Protein AF-A0A379AEZ0-F1 (afdb_monomer)

Sequence (81 aa):
MTHHRVRKRPKAEQNYRLYPDLAHSQRGVQITLDLPNGNNLKAGQHPLMYQGLEVGTLTKLNLQDGGKVTGELTIDPLLSV

Secondary structure (DSSP, 8-state):
--------PPPTT------SSTGGGT-SEEEEEEES--TT--TTT-EEEETTEEEEEEEEEEEPGGG-EEEEEEE-TTS--

InterPro domains:
  IPR003399 Mce/MlaD [PF02470] (27-76)
  IPR051800 Intermembrane Transport Protein PqiA/PqiB [PTHR30462] (11-77)

Organism: Enterobacter agglomerans (NCBI:txid549)

Structure (mmCIF, N/CA/C/O backbone):
data_AF-A0A379AEZ0-F1
#
_entry.id   AF-A0A379AEZ0-F1
#
loop_
_atom_site.group_PDB
_atom_site.id
_atom_site.type_symbol
_atom_site.label_atom_id
_atom_site.label_alt_id
_atom_site.label_comp_id
_atom_site.label_asym_id
_atom_site.label_entity_id
_atom_site.label_seq_id
_atom_site.pdbx_PDB_ins_code
_atom_site.Cartn_x
_atom_site.Cartn_y
_atom_site.Cartn_z
_atom_site.occupancy
_atom_site.B_iso_or_equiv
_atom_site.auth_seq_id
_atom_site.auth_comp_id
_atom_site.auth_asym_id
_atom_site.auth_atom_id
_atom_site.pdbx_PDB_model_num
ATOM 1 N N . MET A 1 1 ? 0.167 -33.804 -21.443 1.00 44.09 1 MET A N 1
ATOM 2 C CA . MET A 1 1 ? 0.074 -32.487 -22.115 1.00 44.09 1 MET A CA 1
ATOM 3 C C . MET A 1 1 ? 0.841 -31.471 -21.278 1.00 44.09 1 MET A C 1
ATOM 5 O O . MET A 1 1 ? 0.314 -30.968 -20.295 1.00 44.09 1 MET A O 1
ATOM 9 N N . THR A 1 2 ? 2.117 -31.246 -21.590 1.00 48.69 2 THR A N 1
ATOM 10 C CA . THR A 1 2 ? 3.022 -30.424 -20.769 1.00 48.69 2 THR A CA 1
ATOM 11 C C . THR A 1 2 ? 3.091 -29.018 -21.359 1.00 48.69 2 THR A C 1
ATOM 13 O O . THR A 1 2 ? 3.572 -28.841 -22.474 1.00 48.69 2 THR A O 1
ATOM 16 N N . HIS A 1 3 ? 2.585 -28.012 -20.643 1.00 58.03 3 HIS A N 1
ATOM 17 C CA . HIS A 1 3 ? 2.630 -26.620 -21.095 1.00 58.03 3 HIS A CA 1
ATOM 18 C C . HIS A 1 3 ? 4.058 -26.069 -20.952 1.00 58.03 3 HIS A C 1
ATOM 20 O O . HIS A 1 3 ? 4.475 -25.654 -19.871 1.00 58.03 3 HIS A O 1
ATOM 26 N N . HIS A 1 4 ? 4.827 -26.044 -22.042 1.00 54.78 4 HIS A N 1
ATOM 27 C CA . HIS A 1 4 ? 6.079 -25.291 -22.092 1.00 54.78 4 HIS A CA 1
ATOM 28 C C . HIS A 1 4 ? 5.779 -23.789 -22.132 1.00 54.78 4 HIS A C 1
ATOM 30 O O . HIS A 1 4 ? 5.456 -23.215 -23.170 1.00 54.78 4 HIS A O 1
ATOM 36 N N . ARG A 1 5 ? 5.893 -23.127 -20.977 1.00 64.31 5 ARG A N 1
ATOM 37 C CA . ARG A 1 5 ? 5.854 -21.665 -20.88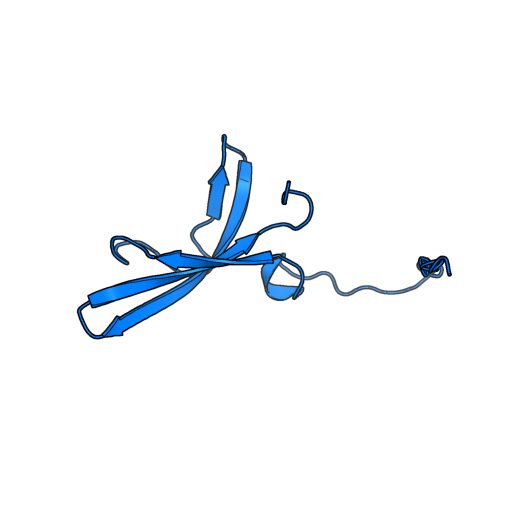1 1.00 64.31 5 ARG A CA 1
ATOM 38 C C . ARG A 1 5 ? 7.15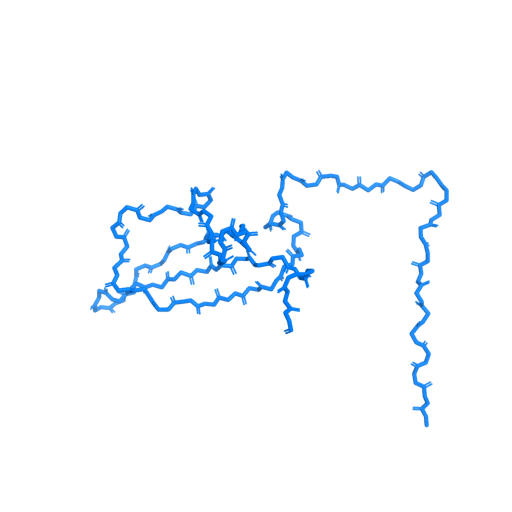0 -21.106 -21.481 1.00 64.31 5 ARG A C 1
ATOM 40 O O . ARG A 1 5 ? 8.191 -21.099 -20.827 1.00 64.31 5 ARG A O 1
ATOM 47 N N . VAL A 1 6 ? 7.104 -20.646 -22.730 1.00 59.06 6 VAL A N 1
ATOM 48 C CA . VAL A 1 6 ? 8.236 -19.944 -23.355 1.00 59.06 6 VAL A CA 1
ATOM 49 C C . VAL A 1 6 ? 8.438 -18.621 -22.614 1.00 59.06 6 VAL A C 1
ATOM 51 O O . VAL A 1 6 ? 7.615 -17.710 -22.705 1.00 59.06 6 VAL A O 1
ATOM 54 N N . ARG A 1 7 ? 9.527 -18.499 -21.848 1.00 60.88 7 ARG A N 1
ATOM 55 C CA . ARG A 1 7 ? 9.910 -17.218 -21.243 1.00 60.88 7 ARG A CA 1
ATOM 56 C C . ARG A 1 7 ? 10.426 -16.302 -22.354 1.00 60.88 7 ARG A C 1
ATOM 58 O O . ARG A 1 7 ? 11.542 -16.482 -22.837 1.00 60.88 7 ARG A O 1
ATOM 65 N N . LYS A 1 8 ? 9.610 -15.336 -22.783 1.00 75.94 8 LYS A N 1
ATOM 66 C CA . LYS A 1 8 ? 10.021 -14.304 -23.744 1.00 75.94 8 LYS A CA 1
ATOM 67 C C . LYS A 1 8 ? 11.136 -13.467 -23.111 1.00 75.94 8 LYS A C 1
ATOM 69 O O . LYS A 1 8 ? 10.910 -12.810 -22.098 1.00 75.94 8 LYS A O 1
ATOM 74 N N . ARG A 1 9 ? 12.341 -13.536 -23.678 1.00 78.19 9 ARG A N 1
ATOM 75 C CA . ARG A 1 9 ? 13.494 -12.759 -23.208 1.00 78.19 9 ARG A CA 1
ATOM 76 C C . ARG A 1 9 ? 13.390 -11.304 -23.693 1.00 78.19 9 ARG A C 1
ATOM 78 O O . ARG A 1 9 ? 12.844 -11.085 -24.779 1.00 78.19 9 ARG A O 1
ATOM 85 N N . PRO A 1 10 ? 13.905 -10.329 -22.923 1.00 79.00 10 PRO A N 1
ATOM 86 C CA . PRO A 1 10 ? 14.147 -8.976 -23.417 1.00 79.00 10 PRO A CA 1
ATOM 87 C C . PRO A 1 10 ? 14.963 -9.007 -24.710 1.00 79.00 10 PRO A C 1
ATOM 89 O O . PRO A 1 10 ? 15.874 -9.830 -24.842 1.00 79.00 10 PRO A O 1
ATOM 92 N N . LYS A 1 11 ? 14.652 -8.119 -25.655 1.00 86.75 11 LYS A N 1
ATOM 93 C CA . LYS A 1 11 ? 15.529 -7.857 -26.805 1.00 86.75 11 LYS A CA 1
ATOM 94 C C . LYS A 1 11 ? 16.549 -6.776 -26.434 1.00 86.75 11 LYS A C 1
ATOM 96 O O . LYS A 1 11 ? 16.284 -5.969 -25.545 1.00 86.75 11 LYS A O 1
ATOM 101 N N . ALA A 1 12 ? 17.699 -6.758 -27.109 1.00 83.31 12 ALA A N 1
ATOM 102 C CA . ALA A 1 12 ? 18.646 -5.650 -26.987 1.00 83.31 12 ALA A CA 1
ATOM 103 C C . ALA A 1 12 ? 17.945 -4.319 -27.327 1.00 83.31 12 ALA A C 1
ATOM 105 O O . ALA A 1 12 ? 17.058 -4.307 -28.180 1.00 83.31 12 ALA A O 1
ATOM 106 N N . GLU A 1 13 ? 18.308 -3.242 -26.621 1.00 87.50 13 GLU A N 1
ATOM 107 C CA . GLU A 1 13 ? 17.759 -1.879 -26.797 1.00 87.50 13 GLU A CA 1
ATOM 108 C C . GLU A 1 13 ? 16.258 -1.723 -26.478 1.00 87.50 13 GLU A C 1
ATOM 110 O O . GLU A 1 13 ? 15.640 -0.697 -26.760 1.00 87.50 13 GLU A O 1
ATOM 115 N N . GLN A 1 14 ? 15.646 -2.726 -25.844 1.00 90.31 14 GLN A N 1
ATOM 116 C CA . GLN A 1 14 ? 14.271 -2.621 -25.378 1.00 90.31 14 GLN A CA 1
ATOM 117 C C . GLN A 1 14 ? 14.177 -1.691 -24.158 1.00 90.31 14 GLN A C 1
ATOM 119 O O . GLN A 1 14 ? 14.737 -1.975 -23.101 1.00 90.31 14 GLN A O 1
ATOM 124 N N . ASN A 1 15 ? 13.405 -0.611 -24.291 1.00 90.88 15 ASN A N 1
ATOM 125 C CA . ASN A 1 15 ? 13.137 0.324 -23.199 1.00 90.88 15 ASN A CA 1
ATOM 126 C C . ASN A 1 15 ? 12.031 -0.197 -22.271 1.00 90.88 15 ASN A C 1
ATOM 128 O O . ASN A 1 15 ? 11.010 -0.723 -22.723 1.00 90.88 15 ASN A O 1
ATOM 132 N N . TYR A 1 16 ? 12.217 0.001 -20.967 1.00 87.06 16 TYR A N 1
ATOM 133 C CA . TYR A 1 16 ? 11.246 -0.341 -19.929 1.00 87.06 16 TYR A CA 1
ATOM 134 C C . TYR A 1 16 ? 10.933 0.890 -19.088 1.00 87.06 16 TYR A C 1
ATOM 136 O O . TYR A 1 16 ? 11.815 1.695 -18.795 1.00 87.06 16 TYR A O 1
ATOM 144 N N . ARG A 1 17 ? 9.669 1.030 -18.6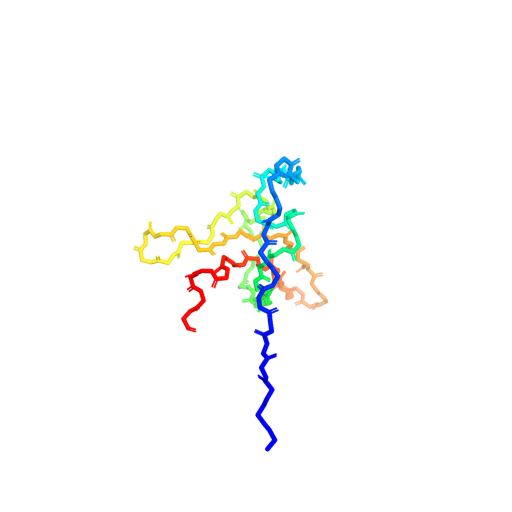78 1.00 87.06 17 ARG A N 1
ATOM 145 C CA . ARG A 1 17 ? 9.271 2.095 -17.759 1.00 87.06 17 ARG A CA 1
ATOM 146 C C . ARG A 1 17 ? 9.842 1.804 -16.372 1.00 87.06 17 ARG A C 1
ATOM 148 O O . ARG A 1 17 ? 9.510 0.777 -15.782 1.00 87.06 17 ARG A O 1
ATOM 155 N N . LEU A 1 18 ? 10.663 2.718 -15.861 1.00 86.00 18 LEU A N 1
ATOM 156 C CA . LEU A 1 18 ? 11.033 2.743 -14.452 1.00 86.00 18 LEU A CA 1
ATOM 157 C C . LEU A 1 18 ? 9.870 3.368 -13.681 1.00 86.00 18 LEU A C 1
ATOM 159 O O . LEU A 1 18 ? 9.541 4.538 -13.873 1.00 86.00 18 LEU A O 1
ATOM 163 N N . TYR A 1 19 ? 9.201 2.554 -12.875 1.00 83.56 19 TYR A N 1
ATOM 164 C CA . TYR A 1 19 ? 8.163 3.039 -11.977 1.00 83.56 19 TYR A CA 1
ATOM 165 C C . TYR A 1 19 ? 8.809 3.584 -10.701 1.00 83.56 19 TYR A C 1
ATOM 167 O O . TYR A 1 19 ? 9.864 3.084 -10.309 1.00 83.56 1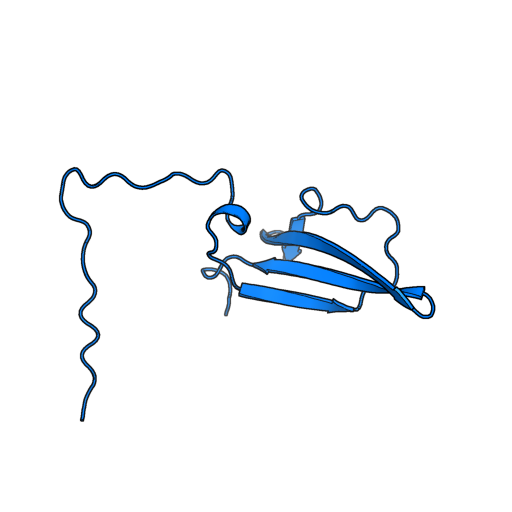9 TYR A O 1
ATOM 175 N N . PRO A 1 20 ? 8.202 4.601 -10.067 1.00 78.38 20 PRO A N 1
ATOM 176 C CA . PRO A 1 20 ? 8.737 5.183 -8.838 1.00 78.38 20 PRO A CA 1
ATOM 177 C C . PRO A 1 20 ? 8.741 4.185 -7.672 1.00 78.38 20 PRO A C 1
ATOM 179 O O . PRO A 1 20 ? 9.608 4.264 -6.811 1.00 78.38 20 PRO A O 1
ATOM 182 N N . ASP A 1 21 ? 7.809 3.229 -7.674 1.00 74.31 21 ASP A N 1
ATOM 183 C CA . ASP A 1 21 ? 7.704 2.157 -6.691 1.00 74.31 21 ASP A CA 1
ATOM 184 C C . ASP A 1 21 ? 6.923 0.959 -7.266 1.00 74.31 21 ASP A C 1
ATOM 186 O O . ASP A 1 21 ? 6.426 0.976 -8.403 1.00 74.31 21 ASP A O 1
ATOM 190 N N . LEU A 1 22 ? 6.830 -0.104 -6.468 1.00 73.25 22 LEU A N 1
ATOM 191 C CA . LEU A 1 22 ? 6.132 -1.333 -6.820 1.00 73.25 22 LEU A CA 1
ATOM 192 C C . LEU A 1 22 ? 4.629 -1.111 -7.050 1.00 73.25 22 LEU A C 1
ATOM 194 O O . LEU A 1 22 ? 4.101 -1.610 -8.045 1.00 73.25 22 LEU A O 1
ATOM 198 N N . ALA A 1 23 ? 3.958 -0.338 -6.191 1.00 70.75 23 ALA A N 1
ATOM 199 C CA . ALA A 1 23 ? 2.517 -0.101 -6.281 1.00 70.75 23 ALA A CA 1
ATOM 200 C C . ALA A 1 23 ? 2.122 0.510 -7.636 1.00 70.75 23 ALA A C 1
ATOM 202 O O . ALA A 1 23 ? 1.154 0.080 -8.267 1.00 70.75 23 ALA A O 1
ATOM 203 N N . HIS A 1 24 ? 2.925 1.442 -8.149 1.00 75.38 24 HIS A N 1
ATOM 204 C CA . HIS A 1 24 ? 2.693 2.066 -9.454 1.00 75.38 24 HIS A CA 1
ATOM 205 C C . HIS A 1 24 ? 3.026 1.161 -10.643 1.00 75.38 24 HIS A C 1
ATOM 207 O O . HIS A 1 24 ? 2.545 1.402 -11.753 1.00 75.38 24 HIS A O 1
ATOM 213 N N . SER A 1 25 ? 3.831 0.117 -10.438 1.00 78.81 25 SER A N 1
ATOM 214 C CA . SER A 1 25 ? 4.197 -0.824 -11.499 1.00 78.81 25 SER A CA 1
ATOM 215 C C . SER A 1 25 ? 3.067 -1.780 -11.893 1.00 78.81 25 SER A C 1
ATOM 217 O O . SER A 1 25 ? 3.226 -2.528 -12.861 1.00 78.81 25 SER A O 1
ATOM 219 N N . GLN A 1 26 ? 1.950 -1.779 -11.148 1.00 69.25 26 GLN A N 1
ATOM 220 C CA . GLN A 1 26 ? 0.873 -2.778 -11.236 1.00 69.25 26 GLN A CA 1
ATOM 221 C C . GLN A 1 26 ? 1.384 -4.220 -11.065 1.00 69.25 26 GLN A C 1
ATOM 223 O O . GLN A 1 26 ? 0.720 -5.186 -11.440 1.00 69.25 26 GLN A O 1
ATOM 228 N N . ARG A 1 27 ? 2.592 -4.367 -10.514 1.00 69.44 27 ARG A N 1
ATOM 229 C CA . ARG A 1 27 ? 3.136 -5.618 -10.005 1.00 69.44 27 ARG A CA 1
ATOM 230 C C . ARG A 1 27 ? 3.007 -5.582 -8.493 1.00 69.44 27 ARG A C 1
ATOM 232 O O . ARG A 1 27 ? 3.042 -4.517 -7.892 1.00 69.44 27 ARG A O 1
ATOM 239 N N . GLY A 1 28 ? 2.881 -6.753 -7.896 1.00 73.69 28 GLY A N 1
ATOM 240 C CA . GLY A 1 28 ? 2.663 -6.884 -6.465 1.00 73.69 28 GLY A CA 1
ATOM 241 C C . GLY A 1 28 ? 1.457 -7.753 -6.172 1.00 73.69 28 GLY A C 1
ATOM 242 O O . GLY A 1 28 ? 0.546 -7.876 -6.992 1.00 73.69 28 GLY A O 1
ATOM 243 N N . VAL A 1 29 ? 1.484 -8.397 -5.014 1.00 81.19 29 VAL A N 1
ATOM 244 C CA . VAL A 1 29 ? 0.326 -9.118 -4.488 1.00 81.19 29 VAL A CA 1
ATOM 245 C C . VAL A 1 29 ? 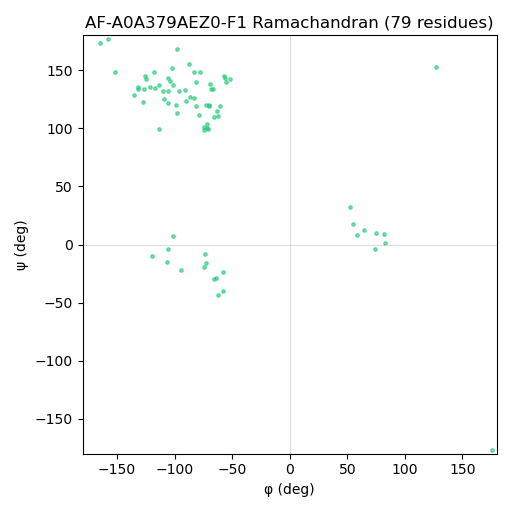-0.470 -8.133 -3.644 1.00 81.19 29 VAL A C 1
ATOM 247 O O . VAL A 1 29 ? 0.079 -7.526 -2.723 1.00 81.19 29 VAL A O 1
ATOM 250 N N . GLN A 1 30 ? -1.746 -7.947 -3.980 1.00 84.31 30 GLN A N 1
ATOM 251 C CA . GLN A 1 30 ? -2.639 -7.084 -3.217 1.00 84.31 30 GLN A CA 1
ATOM 252 C C . GLN A 1 30 ? -3.278 -7.882 -2.079 1.00 84.31 30 GLN A C 1
ATOM 254 O O . GLN A 1 30 ? -3.864 -8.939 -2.312 1.00 84.31 30 GLN A O 1
ATOM 259 N N . ILE A 1 31 ? -3.168 -7.374 -0.853 1.00 85.00 31 ILE A N 1
ATOM 260 C CA . ILE A 1 31 ? -3.752 -7.978 0.348 1.00 85.00 31 ILE A CA 1
ATOM 261 C C . ILE A 1 31 ? -4.696 -6.976 1.002 1.00 85.00 31 ILE A C 1
ATOM 263 O O . ILE A 1 31 ? -4.361 -5.800 1.159 1.00 85.00 31 ILE A O 1
ATOM 267 N N . THR A 1 32 ? -5.871 -7.450 1.407 1.00 89.06 32 THR A N 1
ATOM 268 C CA . THR A 1 32 ? -6.819 -6.675 2.210 1.00 89.06 32 THR A CA 1
ATOM 269 C C . THR A 1 32 ? -6.639 -7.011 3.685 1.00 89.06 32 THR A C 1
ATOM 271 O O . THR A 1 32 ? -6.580 -8.181 4.059 1.00 89.06 32 THR A O 1
ATOM 274 N N . LEU A 1 33 ? -6.551 -5.980 4.519 1.00 86.25 33 LEU A N 1
ATOM 275 C CA . LEU A 1 33 ? -6.368 -6.091 5.962 1.00 86.25 33 LEU A CA 1
ATOM 276 C C . LEU A 1 33 ? -7.581 -5.507 6.679 1.00 86.25 33 LEU A C 1
ATOM 278 O O . LEU A 1 33 ? -7.997 -4.389 6.368 1.00 86.25 33 LEU A O 1
ATOM 282 N N . ASP A 1 34 ? -8.083 -6.224 7.680 1.00 89.81 34 ASP A N 1
ATOM 283 C CA . ASP A 1 34 ? -8.946 -5.643 8.704 1.00 89.81 34 ASP A CA 1
ATOM 284 C C . ASP A 1 34 ? -8.051 -4.960 9.744 1.00 89.81 34 ASP A C 1
ATOM 286 O O . ASP A 1 34 ? -7.188 -5.592 10.356 1.00 89.81 34 ASP A O 1
ATOM 290 N N . LEU A 1 35 ? -8.220 -3.650 9.909 1.00 86.62 35 LEU A N 1
ATOM 291 C CA . LEU A 1 35 ? -7.397 -2.835 10.795 1.00 86.62 35 LEU A CA 1
ATOM 292 C C . LEU A 1 35 ? -8.176 -2.506 12.074 1.00 86.62 35 LEU A C 1
ATOM 294 O O . LEU A 1 35 ? -9.368 -2.197 12.003 1.00 86.62 35 LEU A O 1
ATOM 298 N N . PRO A 1 36 ? -7.517 -2.508 13.247 1.00 84.31 36 PRO A N 1
ATOM 299 C CA . PRO A 1 36 ? -8.182 -2.191 14.509 1.00 84.31 36 PRO A CA 1
ATOM 300 C C . PRO A 1 36 ? -8.666 -0.735 14.561 1.00 84.31 36 PRO A C 1
ATOM 302 O O . PRO A 1 36 ? -9.648 -0.439 15.234 1.00 84.31 36 PRO A O 1
ATOM 305 N N . ASN A 1 37 ? -7.973 0.180 13.874 1.00 84.00 37 ASN A N 1
ATOM 306 C CA . ASN A 1 37 ? -8.379 1.564 13.631 1.00 84.00 37 ASN A CA 1
ATOM 307 C C . ASN A 1 37 ? -7.519 2.174 12.503 1.00 84.00 37 ASN A C 1
ATOM 309 O O . ASN A 1 37 ? -6.563 1.557 12.036 1.00 84.00 37 ASN A O 1
ATOM 313 N N . GLY A 1 38 ? -7.868 3.388 12.068 1.00 79.56 38 GLY A N 1
ATOM 314 C CA . GLY A 1 38 ? -7.141 4.144 11.041 1.00 79.56 38 GLY A CA 1
ATOM 315 C C . GLY A 1 38 ? -6.239 5.250 11.592 1.00 79.56 38 GLY A C 1
ATOM 316 O O . GLY A 1 38 ? -5.734 6.058 10.814 1.00 79.56 38 GLY A O 1
ATOM 317 N N . ASN A 1 39 ? -6.062 5.343 12.914 1.00 82.00 39 ASN A N 1
ATOM 318 C CA . ASN A 1 39 ? -5.334 6.459 13.509 1.00 82.00 39 ASN A CA 1
ATOM 319 C C . ASN A 1 39 ? -3.864 6.406 13.104 1.00 82.00 39 ASN A C 1
ATOM 321 O O . ASN A 1 39 ? -3.223 5.361 13.167 1.00 82.00 39 ASN A O 1
ATOM 325 N N . ASN A 1 40 ? -3.334 7.560 12.699 1.00 77.69 40 ASN A N 1
ATOM 326 C CA . ASN A 1 40 ? -1.964 7.725 12.214 1.00 77.69 40 ASN A CA 1
ATOM 327 C C . ASN A 1 40 ? -1.590 6.870 10.994 1.00 77.69 40 ASN A C 1
ATOM 329 O O . ASN A 1 40 ? -0.434 6.906 10.599 1.00 77.69 40 ASN A O 1
ATOM 333 N N . LEU A 1 41 ? -2.528 6.169 10.347 1.00 82.00 41 LEU A N 1
ATOM 334 C CA . LEU A 1 41 ? -2.261 5.454 9.102 1.00 82.00 41 LEU A CA 1
ATOM 335 C C . LEU A 1 41 ? -2.540 6.356 7.901 1.00 82.00 41 LEU A C 1
ATOM 337 O O . LEU A 1 41 ? -3.582 7.002 7.798 1.00 82.00 41 LEU A O 1
ATOM 341 N N . LYS A 1 42 ? -1.599 6.378 6.960 1.00 80.94 42 LYS A N 1
ATOM 342 C CA . LYS A 1 42 ? -1.704 7.108 5.692 1.00 80.94 42 LYS A CA 1
ATOM 343 C C . LYS A 1 42 ? -1.237 6.232 4.544 1.00 80.94 42 LYS A C 1
ATOM 345 O O . LYS A 1 42 ? -0.131 5.685 4.586 1.00 80.94 42 LYS A O 1
ATOM 350 N N . ALA A 1 43 ? -2.073 6.141 3.517 1.00 82.38 43 ALA A N 1
ATOM 351 C CA . ALA A 1 43 ? -1.709 5.497 2.267 1.00 82.38 43 ALA A CA 1
ATOM 352 C C . ALA A 1 43 ? -0.425 6.120 1.684 1.00 82.38 43 ALA A C 1
ATOM 354 O O . ALA A 1 43 ? -0.220 7.331 1.768 1.00 82.38 43 ALA A O 1
ATOM 355 N N . GLY A 1 44 ? 0.452 5.281 1.137 1.00 76.94 44 GLY A N 1
ATOM 356 C CA . GLY A 1 44 ? 1.716 5.662 0.505 1.00 76.94 44 GLY A CA 1
ATOM 357 C C . GLY A 1 44 ? 2.837 6.083 1.460 1.00 76.94 44 GLY A C 1
ATOM 358 O O . GLY A 1 44 ? 3.937 6.347 0.995 1.00 76.94 44 GLY A O 1
ATOM 359 N N . GLN A 1 45 ? 2.590 6.161 2.772 1.00 78.62 45 GLN A N 1
ATOM 360 C CA . GLN A 1 45 ? 3.583 6.650 3.746 1.00 78.62 45 GLN A CA 1
ATOM 361 C C . GLN A 1 45 ? 3.962 5.628 4.818 1.00 78.62 45 GLN A C 1
ATOM 363 O O . GLN A 1 45 ? 4.893 5.865 5.581 1.00 78.62 45 GLN A O 1
ATOM 368 N N . HIS A 1 46 ? 3.240 4.511 4.895 1.00 78.56 46 HIS A N 1
ATOM 369 C CA . HIS A 1 46 ? 3.443 3.501 5.927 1.00 78.56 46 HIS A CA 1
ATOM 370 C C . HIS A 1 46 ? 3.955 2.213 5.283 1.00 78.56 46 HIS A C 1
ATOM 372 O O . HIS A 1 46 ? 3.150 1.467 4.707 1.00 78.56 46 HIS A O 1
ATOM 378 N N . PRO A 1 47 ? 5.277 1.966 5.341 1.00 80.62 47 PRO A N 1
ATOM 379 C CA . PRO A 1 47 ? 5.836 0.696 4.917 1.00 80.62 47 PRO A CA 1
ATOM 380 C C . PRO A 1 47 ? 5.416 -0.398 5.902 1.00 80.62 47 PRO A C 1
ATOM 382 O O . PRO A 1 47 ? 5.416 -0.2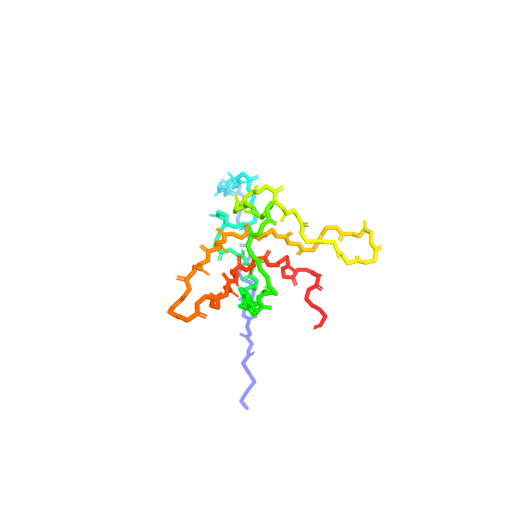01 7.122 1.00 80.62 47 PRO A O 1
ATOM 385 N N . LEU A 1 48 ? 5.048 -1.560 5.372 1.00 78.12 48 LEU A N 1
ATOM 386 C CA . LEU A 1 48 ? 4.868 -2.757 6.173 1.00 78.12 48 LEU A CA 1
ATOM 387 C C . LEU A 1 48 ? 6.230 -3.406 6.384 1.00 78.12 48 LEU A C 1
ATOM 389 O O . LEU A 1 48 ? 6.929 -3.733 5.427 1.00 78.12 48 LEU A O 1
ATOM 393 N N . MET A 1 49 ? 6.555 -3.645 7.648 1.00 82.75 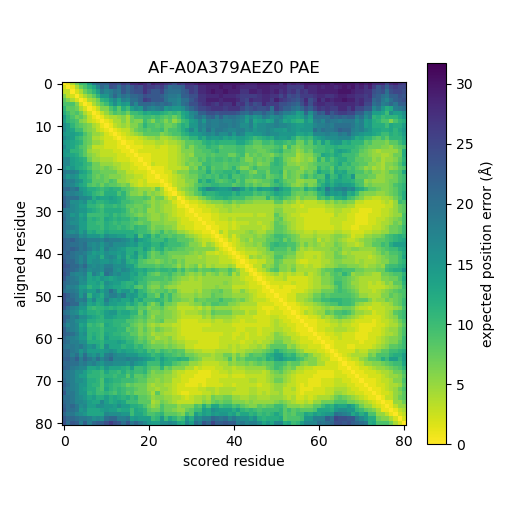49 MET A N 1
ATOM 394 C CA . MET A 1 49 ? 7.786 -4.304 8.054 1.00 82.75 49 MET A CA 1
ATOM 395 C C . MET A 1 49 ? 7.492 -5.733 8.508 1.00 82.75 49 MET A C 1
ATOM 397 O O . MET A 1 49 ? 6.610 -5.957 9.338 1.00 82.75 49 MET A O 1
ATOM 401 N N . TYR A 1 50 ? 8.270 -6.693 8.021 1.00 78.88 50 TYR A N 1
ATOM 402 C CA . TYR A 1 50 ? 8.308 -8.057 8.537 1.00 78.88 50 TYR A CA 1
ATOM 403 C C . TYR A 1 50 ? 9.757 -8.423 8.837 1.00 78.88 50 TYR A C 1
ATOM 405 O O . TYR A 1 50 ? 10.616 -8.331 7.966 1.00 78.88 50 TYR A O 1
ATOM 413 N N . GLN A 1 51 ? 10.045 -8.795 10.088 1.00 83.31 51 GLN A N 1
ATOM 414 C CA . GLN A 1 51 ? 11.400 -9.156 10.534 1.00 83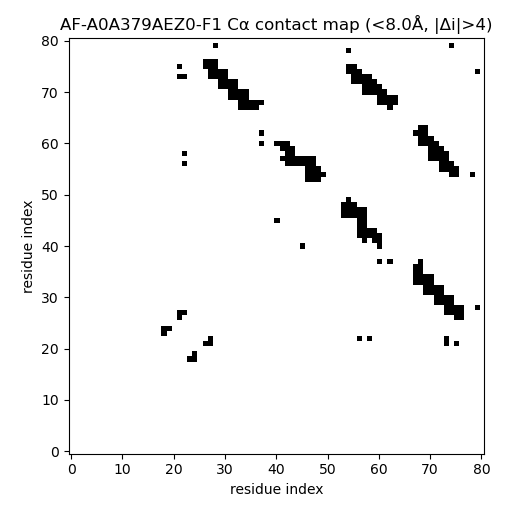.31 51 GLN A CA 1
ATOM 415 C C . GLN A 1 51 ? 12.477 -8.098 10.205 1.00 83.31 51 GLN A C 1
ATOM 417 O O . GLN A 1 51 ? 13.634 -8.425 9.964 1.00 83.31 51 GLN A O 1
ATOM 422 N N . GLY A 1 52 ? 12.100 -6.815 10.199 1.00 82.31 52 GLY A N 1
ATOM 423 C CA . GLY A 1 52 ? 13.006 -5.703 9.889 1.00 82.31 52 GLY A CA 1
ATOM 424 C C . GLY A 1 52 ? 13.208 -5.425 8.396 1.00 82.31 52 GLY A C 1
ATOM 425 O O . GLY A 1 52 ? 13.951 -4.507 8.062 1.00 82.31 52 GLY A O 1
ATOM 426 N N . LEU A 1 53 ? 12.545 -6.170 7.507 1.00 79.50 53 LEU A N 1
ATOM 427 C CA . LEU A 1 53 ? 12.521 -5.910 6.069 1.00 79.50 53 LEU A CA 1
ATOM 428 C C . LEU A 1 53 ? 11.209 -5.239 5.672 1.00 79.50 53 LEU A C 1
ATOM 430 O O . LEU A 1 53 ? 10.135 -5.648 6.117 1.00 79.50 53 LEU A O 1
ATOM 434 N N . GLU A 1 54 ? 11.299 -4.235 4.805 1.00 82.50 54 GLU A N 1
ATOM 435 C CA . GLU A 1 54 ? 10.125 -3.675 4.146 1.00 82.50 54 GLU A CA 1
ATOM 436 C C . GLU A 1 54 ? 9.589 -4.696 3.143 1.00 82.50 54 GLU A C 1
ATOM 438 O O . GLU A 1 54 ? 10.291 -5.099 2.216 1.00 82.50 54 GLU A O 1
ATOM 443 N N . VAL A 1 55 ? 8.348 -5.135 3.347 1.00 80.62 55 VAL A N 1
ATOM 444 C CA . VAL A 1 55 ? 7.701 -6.141 2.491 1.00 80.62 55 VAL A CA 1
ATOM 445 C C . VAL A 1 55 ? 6.635 -5.549 1.578 1.00 80.62 55 VAL A C 1
ATOM 447 O O . VAL A 1 55 ? 6.205 -6.197 0.626 1.00 80.62 55 VAL A O 1
ATOM 450 N N . GLY A 1 56 ? 6.198 -4.320 1.842 1.00 82.94 56 GLY A N 1
ATOM 451 C CA . GLY A 1 56 ? 5.170 -3.667 1.051 1.00 82.94 56 GLY A CA 1
ATOM 452 C C . GLY A 1 56 ? 4.769 -2.312 1.604 1.00 82.94 56 GLY A C 1
ATOM 453 O O . GLY A 1 56 ? 5.299 -1.847 2.610 1.00 82.94 56 GLY A O 1
ATOM 454 N N . THR A 1 57 ? 3.780 -1.693 0.971 1.00 86.50 57 THR A N 1
ATOM 455 C CA . THR A 1 57 ? 3.296 -0.363 1.357 1.00 86.50 57 THR A CA 1
ATOM 456 C C . THR A 1 57 ? 1.779 -0.352 1.450 1.00 86.50 57 THR A C 1
ATOM 458 O O . THR A 1 57 ? 1.088 -0.866 0.564 1.00 86.50 57 THR A O 1
ATOM 461 N N . LEU A 1 58 ? 1.238 0.251 2.513 1.00 87.69 58 LEU A N 1
ATOM 462 C CA . LEU A 1 58 ? -0.197 0.510 2.600 1.00 87.69 58 LEU A CA 1
ATOM 463 C C . LEU A 1 58 ? -0.588 1.461 1.464 1.00 87.69 58 LEU A C 1
ATOM 465 O O . LEU A 1 58 ? -0.222 2.631 1.477 1.00 87.69 58 LEU A O 1
ATOM 469 N N . THR A 1 59 ? -1.331 0.971 0.481 1.00 87.94 59 THR A N 1
ATOM 470 C CA . THR A 1 59 ? -1.718 1.732 -0.719 1.00 87.94 59 THR A CA 1
ATOM 471 C C . THR A 1 59 ? -3.082 2.397 -0.600 1.00 87.94 59 THR A C 1
ATOM 473 O O . THR A 1 59 ? -3.341 3.384 -1.285 1.00 87.94 59 THR A O 1
ATOM 476 N N . LYS A 1 60 ? -3.948 1.904 0.290 1.00 89.31 60 LYS A N 1
ATOM 477 C CA . LYS A 1 60 ? -5.275 2.480 0.517 1.00 89.31 60 LYS A CA 1
ATOM 478 C C . LYS A 1 60 ? -5.747 2.232 1.939 1.00 89.31 60 LYS A C 1
ATOM 480 O O . LYS A 1 60 ? -5.443 1.197 2.525 1.00 89.31 60 LYS A O 1
ATOM 485 N N . LEU A 1 61 ? -6.525 3.174 2.457 1.00 90.50 61 LEU A N 1
ATOM 486 C CA . LEU A 1 61 ? -7.236 3.073 3.724 1.00 90.50 61 LEU A CA 1
ATOM 487 C C . LEU A 1 61 ? -8.710 3.379 3.451 1.00 90.50 61 LEU A C 1
ATOM 489 O O . LEU A 1 61 ? -9.011 4.337 2.740 1.00 90.50 61 LEU A O 1
ATOM 493 N N . ASN A 1 62 ? -9.614 2.570 3.989 1.00 90.38 62 ASN A N 1
ATOM 494 C CA . ASN A 1 62 ? -11.049 2.734 3.819 1.00 90.38 62 ASN A CA 1
ATOM 495 C C . ASN A 1 62 ? -11.756 2.640 5.172 1.00 90.38 62 ASN A C 1
ATOM 497 O O . ASN A 1 62 ? -11.489 1.722 5.950 1.00 90.38 62 ASN A O 1
ATOM 501 N N . LEU A 1 63 ? -12.667 3.576 5.425 1.00 89.50 63 LEU A N 1
ATOM 502 C CA . LEU A 1 63 ? -13.570 3.547 6.570 1.00 89.50 63 LEU A CA 1
ATOM 503 C C . LEU A 1 63 ? -14.916 3.004 6.088 1.00 89.50 63 LEU A C 1
ATOM 505 O O . LEU A 1 63 ? -15.520 3.566 5.179 1.00 89.50 63 LEU A O 1
ATOM 509 N N . GLN A 1 64 ? -15.345 1.893 6.670 1.00 87.75 64 GLN A N 1
ATOM 510 C CA . GLN A 1 64 ? -16.611 1.240 6.368 1.00 87.75 64 GLN A CA 1
ATOM 511 C C . GLN A 1 64 ? -17.682 1.628 7.392 1.00 87.75 64 GLN A C 1
ATOM 513 O O . GLN A 1 64 ? -17.391 2.179 8.462 1.00 87.75 64 GLN A O 1
ATOM 518 N N . ASP A 1 65 ? -18.927 1.285 7.074 1.00 86.25 65 ASP A N 1
ATOM 519 C CA . ASP A 1 65 ? -20.058 1.458 7.977 1.00 86.25 65 ASP A CA 1
ATOM 520 C C . ASP A 1 65 ? -19.831 0.718 9.304 1.00 86.25 65 ASP A C 1
ATOM 522 O O . ASP A 1 65 ? -19.190 -0.334 9.369 1.00 86.25 65 ASP A O 1
ATOM 526 N N . GLY A 1 66 ? -20.324 1.299 10.400 1.00 85.31 66 GLY A N 1
ATOM 527 C CA . GLY A 1 66 ? -20.103 0.763 11.747 1.00 85.31 66 GLY A CA 1
ATOM 528 C C . GLY A 1 66 ? -18.692 0.995 12.304 1.00 85.31 66 GLY A C 1
ATOM 529 O O . GLY A 1 66 ? -18.357 0.440 13.346 1.00 85.31 66 GLY A O 1
ATOM 530 N N . GLY A 1 67 ? -17.867 1.815 11.641 1.00 84.88 67 GLY A N 1
ATOM 531 C CA . GLY A 1 67 ? -16.540 2.204 12.131 1.00 84.88 67 GLY A CA 1
ATOM 532 C C . GLY A 1 67 ? -15.435 1.184 11.849 1.00 84.88 67 GLY A C 1
ATOM 533 O O . GLY A 1 67 ? -14.321 1.339 12.349 1.00 84.88 67 GLY A O 1
ATOM 534 N N . LYS A 1 68 ? -15.713 0.153 11.041 1.00 90.12 68 LYS A N 1
ATOM 535 C CA . LYS A 1 68 ? -14.703 -0.821 10.620 1.00 90.12 68 LYS A CA 1
ATOM 536 C C . LYS A 1 68 ? -13.695 -0.154 9.682 1.00 90.12 68 LYS A C 1
ATOM 538 O O . LYS A 1 68 ? -14.075 0.542 8.745 1.00 90.12 68 LYS A O 1
ATOM 543 N N . VAL A 1 69 ? -12.405 -0.391 9.905 1.00 91.94 69 VAL A N 1
ATOM 544 C CA . VAL A 1 69 ? -11.333 0.146 9.058 1.00 91.94 69 VAL A CA 1
ATOM 545 C C . VAL A 1 69 ? -10.694 -0.989 8.273 1.00 91.94 69 VAL A C 1
ATOM 547 O O . VAL A 1 69 ? -10.344 -2.022 8.839 1.00 91.94 69 VAL A O 1
ATOM 550 N N . THR A 1 70 ? -10.517 -0.792 6.970 1.00 91.75 70 THR A N 1
ATOM 551 C CA . THR A 1 70 ? -9.810 -1.743 6.103 1.00 91.75 70 THR A CA 1
ATOM 552 C C . THR A 1 70 ? -8.684 -1.073 5.338 1.00 91.75 70 THR A C 1
ATOM 554 O O . THR A 1 70 ? -8.810 0.081 4.930 1.00 91.75 70 THR A O 1
ATOM 557 N N . GLY A 1 71 ? -7.594 -1.801 5.119 1.00 90.00 71 GLY A N 1
ATOM 558 C CA . GLY A 1 71 ? -6.451 -1.353 4.328 1.00 90.00 71 GLY A CA 1
ATOM 559 C C . GLY A 1 71 ? -6.218 -2.237 3.108 1.00 90.00 71 GLY A C 1
ATOM 560 O O . GLY A 1 71 ? -6.468 -3.439 3.159 1.00 90.00 71 GLY A O 1
ATOM 561 N N . GLU A 1 72 ? -5.709 -1.652 2.027 1.00 90.00 72 GLU A N 1
ATOM 562 C CA . GLU A 1 72 ? -5.155 -2.403 0.896 1.00 90.00 72 GLU A CA 1
ATOM 563 C C . GLU A 1 72 ? -3.636 -2.224 0.879 1.00 90.00 72 GLU A C 1
ATOM 565 O O . GLU A 1 72 ? -3.125 -1.098 0.852 1.00 90.00 72 GLU A O 1
ATOM 570 N N . LEU A 1 73 ? -2.919 -3.340 0.887 1.00 86.19 73 LEU A N 1
ATOM 571 C CA . LEU A 1 73 ? -1.466 -3.429 0.914 1.00 86.19 73 LEU A CA 1
ATOM 572 C C . LEU A 1 73 ? -0.965 -4.020 -0.402 1.00 86.19 73 LEU A C 1
ATOM 574 O O . LEU A 1 73 ? -1.512 -5.018 -0.866 1.00 86.19 73 LEU A O 1
ATOM 578 N N . THR A 1 74 ? 0.103 -3.448 -0.958 1.00 86.00 74 THR A N 1
ATOM 579 C CA . THR A 1 74 ? 0.832 -4.056 -2.082 1.00 86.00 74 THR A CA 1
ATOM 580 C C . THR A 1 74 ? 2.159 -4.623 -1.587 1.00 86.00 74 THR A C 1
ATOM 582 O O . THR A 1 74 ? 2.958 -3.873 -1.027 1.00 86.00 74 THR A O 1
ATOM 585 N N . ILE A 1 75 ? 2.380 -5.927 -1.787 1.00 81.50 75 ILE A N 1
ATOM 586 C CA . ILE A 1 75 ? 3.586 -6.667 -1.368 1.00 81.50 75 ILE A CA 1
ATOM 587 C C . ILE A 1 75 ? 4.483 -6.990 -2.563 1.00 81.50 75 ILE A C 1
ATOM 589 O O . ILE A 1 75 ? 3.977 -7.328 -3.639 1.00 81.50 75 ILE A O 1
ATOM 593 N N . ASP A 1 76 ? 5.804 -6.945 -2.359 1.00 76.56 76 ASP A N 1
ATOM 594 C CA . ASP A 1 76 ? 6.793 -7.401 -3.344 1.00 76.56 76 ASP A CA 1
ATOM 595 C C . ASP A 1 76 ? 6.620 -8.901 -3.661 1.00 76.56 76 ASP A C 1
ATOM 597 O O . ASP A 1 76 ? 6.762 -9.746 -2.769 1.00 76.56 76 ASP A O 1
ATOM 601 N N . PRO A 1 77 ? 6.343 -9.276 -4.928 1.00 68.56 77 PRO A N 1
ATOM 602 C CA . PRO A 1 77 ? 6.209 -10.676 -5.323 1.00 68.56 77 PRO A CA 1
ATOM 603 C C . PRO A 1 77 ? 7.457 -11.518 -5.041 1.00 68.56 77 PRO A C 1
ATOM 605 O O . PRO A 1 77 ? 7.345 -12.734 -4.927 1.00 68.56 77 PRO A O 1
ATOM 608 N N . LEU A 1 78 ? 8.643 -10.906 -4.950 1.00 67.50 78 LEU A N 1
ATOM 609 C CA . LEU A 1 78 ? 9.895 -11.602 -4.641 1.00 67.50 78 LEU A CA 1
ATOM 610 C C . LEU A 1 78 ? 9.992 -12.031 -3.170 1.00 67.50 78 LEU A C 1
ATOM 612 O O . LEU A 1 78 ? 10.820 -12.879 -2.847 1.00 67.50 78 LEU A O 1
ATOM 616 N N . LEU A 1 79 ? 9.152 -11.464 -2.301 1.00 62.03 79 LEU A N 1
ATOM 617 C CA . LEU A 1 79 ? 9.074 -11.768 -0.870 1.00 62.03 79 LEU A CA 1
ATOM 618 C C . LEU A 1 79 ? 7.840 -12.607 -0.510 1.00 62.03 79 LEU A C 1
ATOM 620 O O . LEU A 1 79 ? 7.668 -12.991 0.645 1.00 62.03 79 LEU A O 1
ATOM 624 N N . SER A 1 80 ? 6.976 -12.891 -1.487 1.00 56.25 80 SER A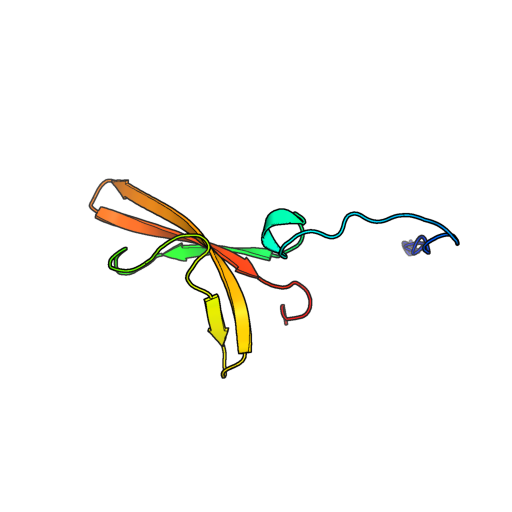 N 1
ATOM 625 C CA . SER A 1 80 ? 5.835 -13.788 -1.307 1.00 56.25 80 SER A CA 1
ATOM 626 C C . SER A 1 80 ? 6.353 -15.229 -1.261 1.00 56.25 80 SER A C 1
ATOM 628 O O . SER A 1 80 ? 6.714 -15.785 -2.298 1.00 56.25 80 SER A O 1
ATOM 630 N N . VAL A 1 81 ? 6.463 -15.781 -0.048 1.00 53.47 81 VAL A N 1
ATOM 631 C CA . VAL A 1 81 ? 6.821 -17.189 0.209 1.00 53.47 81 VAL A CA 1
ATOM 632 C C . VAL A 1 81 ? 5.774 -18.165 -0.312 1.00 53.47 81 VAL A C 1
ATOM 634 O O . VAL A 1 81 ? 4.568 -17.835 -0.255 1.00 53.47 81 VAL A O 1
#

pLDDT: mean 79.35, std 10.57, range [44.09, 91.94]

Radius of gyration: 17.18 Å; Cα contacts (8 Å, |Δi|>4): 119; chains: 1; bounding box: 39×40×42 Å

Nearest PDB structures (foldseek):
  6v0c-assembly1_A  TM=8.660E-01  e=3.352E-06  Escherichia coli K-12
  6v0g-assembly1_A  TM=7.425E-01  e=1.096E-06  Escherichia coli K-12
  7sef-assembly1_A  TM=8.712E-01  e=4.298E-06  Escherichia coli
  7see-assembly1_A  TM=8.711E-01  e=4.573E-06  Escherichia coli
  6vci-assembly2_A  TM=7.945E-01  e=5.863E-06  Escherichia coli K-12

Solvent-accessible surface area (backbone atoms only — not comparable to full-atom values): 5334 Å² total; per-residue (Å²): 137,81,84,80,78,78,79,82,71,87,60,89,92,65,84,75,87,84,55,98,45,57,72,77,58,78,50,52,50,78,44,81,41,86,39,98,61,64,81,96,64,49,55,79,73,41,70,40,70,56,98,88,39,80,48,30,36,30,66,38,72,44,82,46,84,96,75,46,22,37,33,37,32,33,26,50,64,91,73,62,126

Mean predicted aligned error: 9.39 Å

Foldseek 3Di:
DDDDPPDDDDDPPDDDDDDPDCVRVPDFDKDKDWDPACPPPDAPPDFDDDPNDRFWTFHDWDQDPPRTIMTIIGGDPVPPD